Protein AF-A0A421NXM3-F1 (afdb_monomer_lite)

Radius of gyration: 13.38 Å; chains: 1; bounding box: 28×26×32 Å

pLDDT: mean 92.51, std 13.3, range [35.34, 98.81]

Organism: NCBI:txid69896

Secondary structure (DSSP, 8-state):
-----TTEEEEE-TTSSSEEEEEEE-TTT--EEEEEEE-TTS-EEEEEEE-TTT--EEEEEEE-TTS-EEEEEE-

Sequence (75 aa):
MQKAKEYQTTTYQSDGKTINFIEDFDPSTGELVKTTFYRSDGTIKSIIEFNPTTRKLVKQTFYRSDGTIIDIFNF

Structure (mmCIF, N/CA/C/O backbone):
data_AF-A0A421NXM3-F1
#
_entry.id   AF-A0A421NXM3-F1
#
loop_
_atom_site.group_PDB
_atom_site.id
_atom_site.type_symbol
_atom_site.label_atom_id
_atom_site.label_alt_id
_atom_site.label_comp_id
_atom_site.label_asym_id
_atom_site.label_entity_id
_atom_site.label_seq_id
_atom_site.pdbx_PDB_ins_code
_atom_site.Cartn_x
_atom_site.Cartn_y
_atom_site.Cartn_z
_atom_site.occupancy
_atom_site.B_iso_or_equiv
_atom_site.auth_seq_id
_atom_site.auth_comp_id
_atom_site.auth_asym_id
_atom_site.auth_atom_id
_atom_site.pdbx_PDB_model_num
ATOM 1 N N . MET A 1 1 ? 10.657 -11.762 18.083 1.00 39.50 1 MET A N 1
ATOM 2 C CA . MET A 1 1 ? 9.376 -11.814 17.346 1.00 39.50 1 MET A CA 1
ATOM 3 C C . MET A 1 1 ? 9.119 -10.420 16.809 1.00 39.50 1 MET A C 1
ATOM 5 O O . MET A 1 1 ? 9.167 -9.471 17.581 1.00 39.50 1 MET A O 1
ATOM 9 N N . GLN A 1 2 ? 9.031 -10.284 15.489 1.00 35.34 2 GLN A N 1
ATOM 10 C CA . GLN A 1 2 ? 8.963 -9.002 14.791 1.00 35.34 2 GLN A CA 1
ATOM 11 C C . GLN A 1 2 ? 7.648 -8.312 15.175 1.00 35.34 2 GLN A C 1
ATOM 13 O O . GLN A 1 2 ? 6.578 -8.819 14.855 1.00 35.34 2 GLN A O 1
ATOM 18 N N . LYS A 1 3 ? 7.719 -7.224 15.954 1.00 46.41 3 LYS A N 1
ATOM 19 C CA . LYS A 1 3 ? 6.536 -6.435 16.314 1.00 46.41 3 LYS A CA 1
ATOM 20 C C . LYS A 1 3 ? 5.938 -5.891 15.017 1.00 46.41 3 LYS A C 1
ATOM 22 O O . LYS A 1 3 ? 6.564 -5.049 14.376 1.00 46.41 3 LYS A O 1
ATOM 27 N N . ALA A 1 4 ? 4.756 -6.371 14.634 1.00 51.94 4 ALA A N 1
ATOM 28 C CA . ALA A 1 4 ? 3.893 -5.625 13.735 1.00 51.94 4 ALA A CA 1
ATOM 29 C C . ALA A 1 4 ? 3.762 -4.215 14.324 1.00 51.94 4 ALA A C 1
ATOM 31 O O . ALA A 1 4 ? 3.464 -4.046 15.507 1.00 51.94 4 ALA A O 1
ATOM 32 N N . LYS A 1 5 ? 4.099 -3.207 13.529 1.00 54.12 5 LYS A N 1
ATOM 33 C CA . LYS A 1 5 ? 3.813 -1.810 13.837 1.00 54.12 5 LYS A CA 1
ATOM 34 C C . LYS A 1 5 ? 2.283 -1.759 13.943 1.00 54.12 5 LYS A C 1
ATOM 36 O O . LYS A 1 5 ? 1.644 -2.016 12.937 1.00 54.12 5 LYS A O 1
ATOM 41 N N . GLU A 1 6 ? 1.734 -1.582 15.147 1.00 73.38 6 GLU A N 1
ATOM 42 C CA . GLU A 1 6 ? 0.424 -2.083 15.651 1.00 73.38 6 GLU A CA 1
ATOM 43 C C . GLU A 1 6 ? -0.841 -1.885 14.780 1.00 73.38 6 GLU A C 1
ATOM 45 O O . GLU A 1 6 ? -1.878 -2.464 15.080 1.00 73.38 6 GLU A O 1
ATOM 50 N N . TYR A 1 7 ? -0.755 -1.141 13.679 1.00 86.75 7 TYR A N 1
ATOM 51 C CA . TYR A 1 7 ? -1.857 -0.785 12.783 1.00 86.75 7 TYR A CA 1
ATOM 52 C C . TYR A 1 7 ? -1.541 -1.092 11.316 1.00 86.75 7 TYR A C 1
ATOM 54 O O . TYR A 1 7 ? -2.059 -0.445 10.411 1.00 86.75 7 TYR A O 1
ATOM 62 N N . GLN A 1 8 ? -0.639 -2.044 11.079 1.00 93.75 8 GLN A N 1
ATOM 63 C CA . GLN A 1 8 ? -0.219 -2.438 9.745 1.00 93.75 8 GLN A CA 1
ATOM 64 C C . GLN A 1 8 ? -0.058 -3.957 9.654 1.00 93.75 8 GLN A C 1
ATOM 66 O O . GLN A 1 8 ? 0.688 -4.563 10.429 1.00 93.75 8 GLN A O 1
ATOM 71 N N . THR A 1 9 ? -0.694 -4.557 8.651 1.00 94.88 9 THR A N 1
ATOM 72 C CA . THR A 1 9 ? -0.532 -5.976 8.313 1.00 94.88 9 THR A CA 1
ATOM 73 C C . THR A 1 9 ? 0.257 -6.097 7.018 1.00 94.88 9 THR A C 1
ATOM 75 O O . THR A 1 9 ? 0.008 -5.378 6.055 1.00 94.88 9 THR A O 1
ATOM 78 N N . THR A 1 10 ? 1.235 -7.003 6.990 1.00 96.69 10 THR A N 1
ATOM 79 C CA . THR A 1 10 ? 2.010 -7.327 5.785 1.00 96.69 10 THR A CA 1
ATOM 80 C C . THR A 1 10 ? 1.714 -8.757 5.370 1.00 96.69 10 THR A C 1
ATOM 82 O O . THR A 1 10 ? 1.930 -9.687 6.147 1.00 96.69 10 THR A O 1
ATOM 85 N N . THR A 1 11 ? 1.259 -8.925 4.134 1.00 97.50 11 THR A N 1
ATOM 86 C CA . THR A 1 11 ? 0.997 -10.233 3.537 1.00 97.50 11 THR A CA 1
ATOM 87 C C . THR A 1 11 ? 2.073 -10.532 2.507 1.00 97.50 11 THR A C 1
ATOM 89 O O . THR A 1 11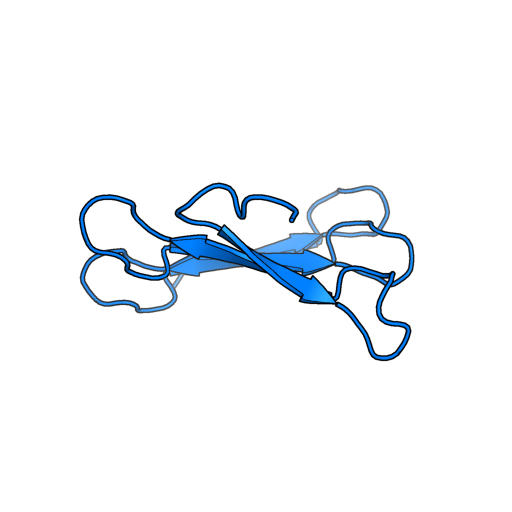 ? 2.345 -9.715 1.626 1.00 97.50 11 THR A O 1
ATOM 92 N N . TYR A 1 12 ? 2.676 -11.714 2.600 1.00 97.31 12 TYR A N 1
ATOM 93 C CA . TYR A 1 12 ? 3.717 -12.174 1.684 1.00 97.31 12 TYR A CA 1
ATOM 94 C C . TYR A 1 12 ? 3.132 -13.050 0.569 1.00 97.31 12 TYR A C 1
ATOM 96 O O . TYR A 1 12 ? 2.045 -13.614 0.701 1.00 97.31 12 TYR A O 1
ATOM 104 N N . GLN A 1 13 ? 3.851 -13.160 -0.544 1.00 96.38 13 GLN A N 1
ATOM 105 C CA . GLN A 1 13 ? 3.573 -14.127 -1.601 1.00 96.38 13 GLN A CA 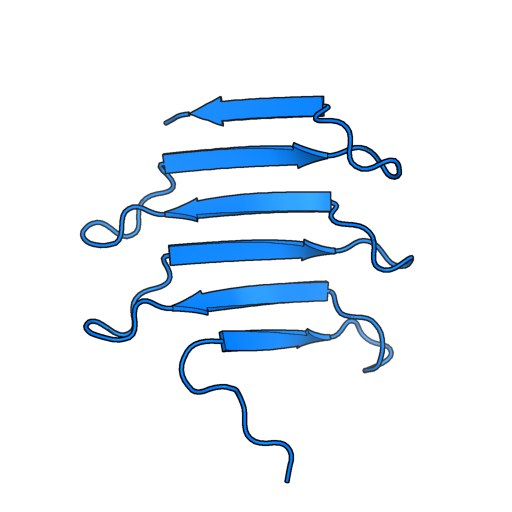1
ATOM 106 C C . GLN A 1 13 ? 3.891 -15.558 -1.126 1.00 96.38 13 GLN A C 1
ATOM 108 O O . GLN A 1 13 ? 4.367 -15.779 -0.013 1.00 96.38 13 GLN A O 1
ATOM 113 N N . SER A 1 14 ? 3.668 -16.550 -1.993 1.00 95.81 14 SER A N 1
ATOM 114 C CA . SER A 1 14 ? 3.901 -17.971 -1.688 1.00 95.81 14 SER A CA 1
ATOM 115 C C . SER A 1 14 ? 5.350 -18.318 -1.325 1.00 95.81 14 SER A C 1
ATOM 117 O O . SER A 1 14 ? 5.590 -19.359 -0.724 1.00 95.81 14 SER A O 1
ATOM 119 N N . ASP A 1 15 ? 6.315 -17.468 -1.686 1.00 95.25 15 ASP A N 1
ATOM 120 C CA . ASP A 1 15 ? 7.724 -17.618 -1.303 1.00 95.25 15 ASP A CA 1
ATOM 121 C C . ASP A 1 15 ? 8.012 -17.211 0.157 1.00 95.25 15 ASP A C 1
ATOM 123 O O . ASP A 1 15 ? 9.120 -17.439 0.647 1.00 95.25 15 ASP A O 1
ATOM 127 N N . GLY A 1 16 ? 7.039 -16.602 0.848 1.00 95.44 16 GLY A N 1
ATOM 128 C CA . GLY A 1 16 ? 7.158 -16.119 2.224 1.00 95.44 16 GLY A CA 1
ATOM 129 C C . GLY A 1 16 ? 8.155 -14.971 2.418 1.00 95.44 16 GLY A C 1
ATOM 130 O O . GLY A 1 16 ? 8.484 -14.644 3.556 1.00 95.44 16 GLY A O 1
ATOM 131 N N . LYS A 1 17 ? 8.669 -14.378 1.335 1.00 94.56 17 LYS A N 1
ATOM 132 C CA . LYS A 1 17 ? 9.719 -13.346 1.353 1.00 94.56 17 LYS A CA 1
ATOM 133 C C . LYS A 1 17 ? 9.282 -12.077 0.641 1.00 94.56 17 LYS A C 1
ATOM 135 O O . LYS A 1 17 ? 9.516 -10.979 1.139 1.00 94.56 17 LYS A O 1
ATOM 140 N N . THR A 1 18 ? 8.648 -12.222 -0.514 1.00 96.19 18 THR A N 1
ATOM 141 C CA . THR A 1 18 ? 8.194 -11.109 -1.340 1.00 96.19 18 THR A CA 1
ATOM 142 C C . THR A 1 18 ? 6.875 -10.590 -0.790 1.00 96.19 18 THR A C 1
ATOM 144 O O . THR A 1 18 ? 5.955 -11.368 -0.551 1.00 96.19 18 THR A O 1
ATOM 147 N N . ILE A 1 19 ? 6.761 -9.282 -0.572 1.00 97.81 19 ILE A N 1
ATOM 148 C CA . ILE A 1 19 ? 5.515 -8.674 -0.097 1.00 97.81 19 ILE A CA 1
ATOM 149 C C . ILE A 1 19 ? 4.492 -8.701 -1.236 1.00 97.81 19 ILE A C 1
ATOM 151 O O . ILE A 1 19 ? 4.785 -8.272 -2.346 1.00 97.81 19 ILE A O 1
ATOM 155 N N . ASN A 1 20 ? 3.290 -9.197 -0.952 1.00 97.81 20 ASN A N 1
ATOM 156 C CA . ASN A 1 20 ? 2.150 -9.132 -1.862 1.00 97.81 20 ASN A CA 1
ATOM 157 C C . ASN A 1 20 ? 1.403 -7.804 -1.669 1.00 97.81 20 ASN A C 1
ATOM 159 O O . ASN A 1 20 ? 1.236 -7.015 -2.601 1.00 97.81 20 ASN A O 1
ATOM 163 N N . PHE A 1 21 ? 0.997 -7.521 -0.431 1.00 98.38 21 PHE A N 1
ATOM 164 C CA . PHE A 1 21 ? 0.353 -6.264 -0.078 1.00 98.38 21 PHE A CA 1
ATOM 165 C C . PHE A 1 21 ? 0.556 -5.909 1.391 1.00 98.38 21 PHE A C 1
ATOM 167 O O . PHE A 1 21 ? 0.900 -6.749 2.226 1.00 98.38 21 PHE A O 1
ATOM 174 N N . ILE A 1 22 ? 0.315 -4.638 1.679 1.00 98.25 22 ILE A N 1
ATOM 175 C CA . ILE A 1 22 ? 0.293 -4.062 3.015 1.00 98.25 22 ILE A CA 1
ATOM 176 C C . ILE A 1 22 ? -1.069 -3.415 3.232 1.00 98.25 22 ILE A C 1
ATOM 178 O O . ILE A 1 22 ? -1.540 -2.683 2.364 1.00 98.25 22 ILE A O 1
ATOM 182 N N . GLU A 1 23 ? -1.664 -3.659 4.390 1.00 97.38 23 GLU A N 1
ATOM 183 C CA . GLU A 1 23 ? -2.883 -3.000 4.854 1.00 97.38 23 GLU A CA 1
ATOM 184 C C . GLU A 1 23 ? -2.550 -2.066 6.011 1.00 97.38 23 GLU A C 1
ATOM 186 O O . GLU A 1 23 ? -1.887 -2.488 6.959 1.00 97.38 23 GLU A O 1
ATOM 191 N N . ASP A 1 24 ? -3.019 -0.823 5.928 1.00 96.56 24 ASP A N 1
ATOM 192 C CA . ASP A 1 24 ? -2.937 0.168 6.998 1.00 96.56 24 ASP A CA 1
ATOM 193 C C . ASP A 1 24 ? -4.324 0.374 7.614 1.00 96.56 24 ASP A C 1
ATOM 195 O O . ASP A 1 24 ? -5.324 0.545 6.902 1.00 96.56 24 ASP A O 1
ATOM 199 N N . PHE A 1 25 ? -4.365 0.409 8.942 1.00 94.25 25 PHE A N 1
ATOM 200 C CA . PHE A 1 25 ? -5.581 0.541 9.733 1.00 94.25 25 PHE A CA 1
ATOM 201 C C . PHE A 1 25 ? -5.587 1.866 10.501 1.00 94.25 25 PHE A C 1
ATOM 203 O O . PHE A 1 25 ? -4.545 2.359 10.939 1.00 94.25 25 PHE A O 1
ATOM 210 N N . 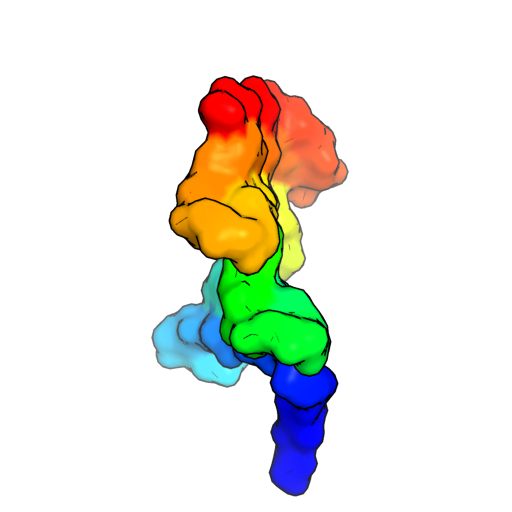ASP A 1 26 ? -6.766 2.455 10.670 1.00 91.88 26 ASP A N 1
ATOM 211 C CA . ASP A 1 26 ? -6.962 3.604 11.545 1.00 91.88 26 ASP A CA 1
ATOM 212 C C . ASP A 1 26 ? -6.702 3.182 13.003 1.00 91.88 26 ASP A C 1
ATOM 214 O O . ASP A 1 26 ? -7.294 2.209 13.473 1.00 91.88 26 ASP A O 1
ATOM 218 N N . PRO A 1 27 ? -5.837 3.885 13.751 1.00 88.31 27 PRO A N 1
ATOM 219 C CA . PRO A 1 27 ? -5.464 3.466 15.098 1.00 88.31 27 PRO A CA 1
ATOM 220 C C . PRO A 1 27 ? -6.556 3.678 16.148 1.00 88.31 27 PRO A C 1
ATOM 222 O O . PRO A 1 27 ? -6.506 3.071 17.216 1.00 88.31 27 PRO A O 1
ATOM 225 N N . SER A 1 28 ? -7.526 4.549 15.876 1.00 89.44 28 SER A N 1
ATOM 226 C CA . SER A 1 28 ? -8.629 4.848 16.788 1.00 89.44 28 SER A CA 1
ATOM 227 C C . SER A 1 28 ? -9.806 3.893 16.613 1.00 89.44 28 SER A C 1
ATOM 229 O O . SER A 1 28 ? -10.456 3.546 17.599 1.00 89.44 28 SER A O 1
ATOM 231 N N . THR A 1 29 ? -10.067 3.444 15.383 1.00 90.00 29 THR A N 1
ATOM 232 C CA . THR A 1 29 ? -11.216 2.582 15.064 1.00 90.00 29 THR A CA 1
ATOM 233 C C . THR A 1 29 ? -10.830 1.142 14.725 1.00 90.00 29 THR A C 1
ATOM 235 O O . THR A 1 29 ? -11.674 0.255 14.812 1.00 90.00 29 THR A O 1
ATOM 238 N N . GLY A 1 30 ? -9.570 0.887 14.362 1.00 90.31 30 GLY A N 1
ATOM 239 C CA . GLY A 1 30 ? -9.099 -0.407 13.859 1.00 90.31 30 GLY A CA 1
ATOM 240 C C . GLY A 1 30 ? -9.538 -0.706 12.423 1.00 90.31 30 GLY A C 1
ATOM 241 O O . GLY A 1 30 ? -9.406 -1.839 11.966 1.00 90.31 30 GLY A O 1
ATOM 242 N N . GLU A 1 31 ? -10.084 0.281 11.712 1.00 92.94 31 GLU A N 1
ATOM 243 C CA . GLU A 1 31 ? -10.672 0.094 10.386 1.00 92.94 31 GLU A CA 1
ATOM 244 C C . GLU A 1 31 ? -9.649 0.206 9.266 1.00 92.94 31 GLU A C 1
ATOM 246 O O . GLU A 1 31 ? -8.744 1.034 9.324 1.00 92.94 31 GLU A O 1
ATOM 251 N N . LEU A 1 32 ? -9.819 -0.584 8.204 1.00 94.50 32 LEU A N 1
ATOM 252 C CA . LEU A 1 32 ? -8.961 -0.506 7.024 1.00 94.50 32 LEU A CA 1
ATOM 253 C C . LEU A 1 32 ? -9.116 0.860 6.344 1.00 94.50 32 LEU A C 1
ATOM 255 O O . LEU A 1 32 ? -10.213 1.228 5.920 1.00 94.50 32 LEU A O 1
ATOM 259 N N . VAL A 1 33 ? -8.007 1.580 6.186 1.00 97.19 33 VAL A N 1
ATOM 260 C CA . VAL A 1 33 ? -7.978 2.884 5.500 1.00 97.19 33 VAL A CA 1
ATOM 261 C C . VAL A 1 33 ? -7.211 2.837 4.190 1.00 97.19 33 VAL A C 1
ATOM 263 O O . VAL A 1 33 ? -7.463 3.653 3.298 1.00 97.19 33 VAL A O 1
ATOM 266 N N . LYS A 1 34 ? -6.287 1.883 4.040 1.00 98.19 34 LYS A N 1
ATOM 267 C CA . LYS A 1 34 ? -5.458 1.778 2.842 1.00 98.19 34 LYS A CA 1
ATOM 268 C C . LYS A 1 34 ? -4.946 0.367 2.611 1.00 98.19 34 LYS A C 1
ATOM 270 O O . LYS A 1 34 ? -4.545 -0.312 3.550 1.00 98.19 34 LYS A O 1
ATOM 275 N N . THR A 1 35 ? -4.855 -0.016 1.343 1.00 98.44 35 THR A N 1
ATOM 276 C CA . THR A 1 35 ? -4.102 -1.197 0.914 1.00 98.44 35 THR A CA 1
ATOM 277 C C . THR A 1 35 ? -3.105 -0.814 -0.172 1.00 98.44 35 THR A C 1
ATOM 279 O O . THR A 1 35 ? -3.476 -0.228 -1.191 1.00 98.44 35 THR A O 1
ATOM 282 N N . THR A 1 36 ? -1.837 -1.171 0.019 1.00 98.69 36 THR A N 1
ATOM 283 C CA . THR A 1 36 ? -0.765 -0.994 -0.967 1.00 98.69 36 THR A CA 1
ATOM 284 C C . THR A 1 36 ? -0.378 -2.350 -1.539 1.00 98.69 36 THR A C 1
ATOM 286 O O . THR A 1 36 ? 0.089 -3.218 -0.806 1.00 98.69 36 THR A O 1
ATOM 289 N N . PHE A 1 37 ? -0.554 -2.531 -2.846 1.00 98.69 37 PHE A N 1
ATOM 290 C CA . PHE A 1 37 ? -0.188 -3.754 -3.560 1.00 98.69 37 PHE A CA 1
ATOM 291 C C . PHE A 1 37 ? 1.172 -3.602 -4.223 1.00 98.69 37 PHE A C 1
ATOM 293 O O . PHE A 1 37 ? 1.450 -2.576 -4.853 1.00 98.69 37 PHE A O 1
ATOM 300 N N . TYR A 1 38 ? 1.979 -4.652 -4.150 1.00 98.44 38 TYR A N 1
ATOM 301 C CA . TYR A 1 38 ? 3.333 -4.683 -4.686 1.00 98.44 38 TYR A CA 1
ATOM 302 C C . TYR A 1 38 ? 3.445 -5.658 -5.858 1.00 98.44 38 TYR A C 1
ATOM 304 O O . TYR A 1 38 ? 2.648 -6.583 -6.023 1.00 98.44 38 TYR A O 1
ATOM 312 N N . ARG A 1 39 ? 4.428 -5.411 -6.720 1.00 98.12 39 ARG A N 1
ATOM 313 C CA . ARG A 1 39 ? 4.897 -6.361 -7.730 1.00 98.12 39 ARG A CA 1
ATOM 314 C C . ARG A 1 39 ? 5.975 -7.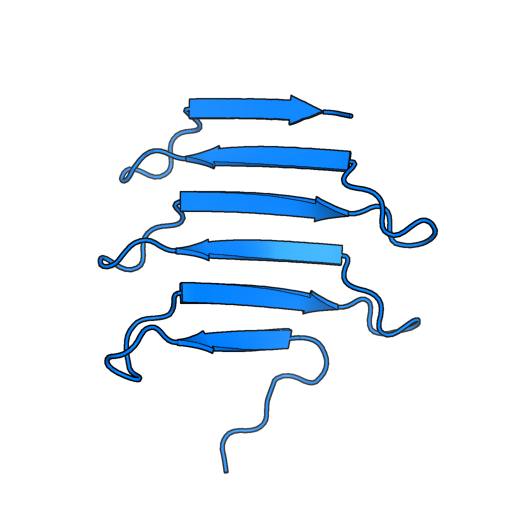264 -7.135 1.00 98.12 39 ARG A C 1
ATOM 316 O O . ARG A 1 39 ? 6.528 -6.980 -6.077 1.00 98.12 39 ARG A O 1
ATOM 323 N N . SER A 1 40 ? 6.342 -8.304 -7.880 1.00 96.38 40 SER A N 1
ATOM 324 C CA . SER A 1 40 ? 7.426 -9.217 -7.506 1.00 96.38 40 SER A CA 1
ATOM 325 C C . SER A 1 40 ? 8.794 -8.539 -7.363 1.00 96.38 40 SER A C 1
ATOM 327 O O . SER A 1 40 ? 9.649 -9.052 -6.654 1.00 96.38 40 SER A O 1
ATOM 329 N N . ASP A 1 41 ? 9.012 -7.401 -8.030 1.00 96.00 41 ASP A N 1
ATOM 330 C CA . ASP A 1 41 ? 10.236 -6.595 -7.921 1.00 96.00 41 ASP A CA 1
ATOM 331 C C . ASP A 1 41 ? 10.216 -5.607 -6.735 1.00 96.00 41 ASP A C 1
ATOM 333 O O . ASP A 1 41 ? 11.161 -4.846 -6.545 1.00 96.00 41 ASP A O 1
ATOM 337 N N . GLY A 1 42 ? 9.144 -5.607 -5.934 1.00 96.00 42 GLY A N 1
ATOM 338 C CA . GLY A 1 42 ? 8.963 -4.711 -4.793 1.00 96.00 42 GLY A CA 1
ATOM 339 C C . GLY A 1 42 ? 8.451 -3.314 -5.152 1.00 96.00 42 GLY A C 1
ATOM 340 O O . GLY A 1 42 ? 8.243 -2.500 -4.252 1.00 96.00 42 GLY A O 1
ATOM 341 N N . THR A 1 43 ? 8.200 -3.010 -6.429 1.00 97.94 43 THR A N 1
ATOM 342 C CA . THR A 1 43 ? 7.582 -1.735 -6.826 1.00 97.94 43 THR A CA 1
ATOM 343 C C . THR A 1 43 ? 6.083 -1.728 -6.525 1.00 97.94 43 THR A C 1
ATOM 345 O O . THR A 1 43 ? 5.416 -2.764 -6.542 1.00 97.94 43 THR A O 1
ATOM 348 N N . ILE A 1 44 ? 5.519 -0.545 -6.269 1.00 98.56 44 ILE A N 1
ATOM 349 C CA . ILE A 1 44 ? 4.082 -0.397 -6.007 1.00 98.56 44 ILE A CA 1
ATOM 350 C C . ILE A 1 44 ? 3.308 -0.613 -7.306 1.00 98.56 44 ILE A C 1
ATOM 352 O O . ILE A 1 44 ? 3.530 0.071 -8.305 1.00 98.56 44 ILE A O 1
ATOM 356 N N . LYS A 1 45 ? 2.364 -1.553 -7.284 1.00 98.62 45 LYS A N 1
ATOM 357 C CA . LYS A 1 45 ? 1.418 -1.807 -8.374 1.00 98.62 45 LYS A CA 1
ATOM 358 C C . LYS A 1 45 ? 0.231 -0.853 -8.307 1.00 98.62 45 LYS A C 1
ATOM 360 O O . LYS A 1 45 ? -0.126 -0.235 -9.310 1.00 98.62 45 LYS A O 1
ATOM 365 N N . SER A 1 46 ? -0.382 -0.749 -7.133 1.00 98.75 46 SER A N 1
ATOM 366 C CA . SER A 1 46 ? -1.558 0.087 -6.908 1.00 98.75 46 SER A CA 1
ATOM 367 C C . SER A 1 46 ? -1.753 0.406 -5.434 1.00 98.75 46 SER A C 1
ATOM 369 O O . SER A 1 46 ? -1.361 -0.380 -4.571 1.00 98.75 46 SER A O 1
ATOM 371 N N . ILE A 1 47 ? -2.425 1.519 -5.163 1.00 98.81 47 ILE A N 1
ATOM 372 C CA . ILE A 1 47 ? -2.883 1.908 -3.829 1.00 98.81 47 ILE A CA 1
ATOM 373 C C . ILE A 1 47 ? -4.400 2.048 -3.864 1.00 98.81 47 ILE A C 1
ATOM 375 O O . ILE A 1 47 ? -4.948 2.660 -4.782 1.00 98.81 47 ILE A O 1
ATOM 379 N N . ILE A 1 48 ? -5.055 1.474 -2.863 1.00 98.69 48 ILE A N 1
ATOM 380 C CA . ILE A 1 48 ? -6.492 1.561 -2.631 1.00 98.69 48 ILE A CA 1
ATOM 381 C C . ILE A 1 48 ? -6.711 2.333 -1.331 1.00 98.69 48 ILE A C 1
ATOM 383 O O . ILE A 1 48 ? -6.094 1.997 -0.323 1.00 98.69 48 ILE A O 1
ATOM 387 N N . GLU A 1 49 ? -7.562 3.355 -1.354 1.00 98.56 49 GLU A N 1
ATOM 388 C CA . GLU A 1 49 ? -7.919 4.175 -0.193 1.00 98.56 49 GLU A CA 1
ATOM 389 C C . GLU A 1 49 ? -9.408 3.990 0.135 1.00 98.56 49 GLU A C 1
ATOM 391 O O . GLU A 1 49 ? -10.260 3.961 -0.764 1.00 98.56 49 GLU A O 1
ATOM 396 N N . PHE A 1 50 ? -9.723 3.892 1.425 1.00 97.88 50 PHE A N 1
ATOM 397 C CA . PHE A 1 50 ? -11.072 3.648 1.930 1.00 97.88 50 PHE A CA 1
ATOM 398 C C . PHE A 1 50 ? -11.550 4.802 2.810 1.00 97.88 50 PHE 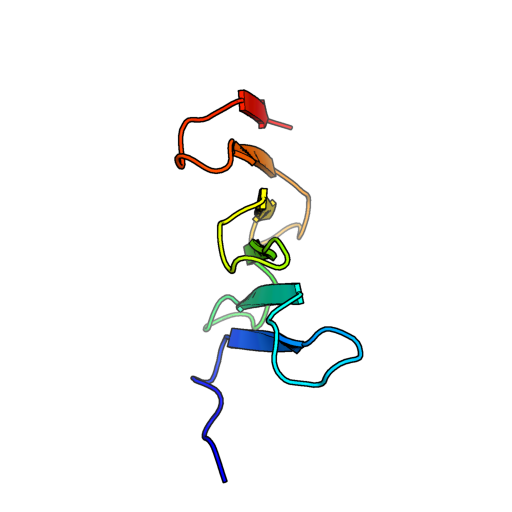A C 1
ATOM 400 O O . PHE A 1 50 ? -10.775 5.437 3.524 1.00 97.88 50 PHE A O 1
ATOM 407 N N . ASN A 1 51 ? -12.855 5.062 2.788 1.00 95.50 51 ASN A N 1
ATOM 408 C CA . ASN A 1 51 ? -13.481 5.965 3.740 1.00 95.50 51 ASN A CA 1
ATOM 409 C C . ASN A 1 51 ? -13.435 5.330 5.146 1.00 95.50 51 ASN A C 1
ATOM 411 O O . ASN A 1 51 ? -13.997 4.246 5.318 1.00 95.50 51 ASN A O 1
ATOM 415 N N . PRO A 1 52 ? -12.859 5.997 6.161 1.00 86.56 52 PRO A N 1
ATOM 416 C CA . PRO A 1 52 ? -12.630 5.398 7.480 1.00 86.56 52 PRO A CA 1
ATOM 417 C C . PRO A 1 52 ? -13.920 5.091 8.255 1.00 86.56 52 PRO A C 1
ATOM 419 O O . PRO A 1 52 ? -13.906 4.298 9.189 1.00 86.56 52 PRO A O 1
ATOM 422 N N . THR A 1 53 ? -15.049 5.703 7.884 1.00 89.62 53 THR A N 1
ATOM 423 C CA . THR A 1 53 ? -16.336 5.509 8.567 1.00 89.62 53 THR A CA 1
ATOM 424 C C . THR A 1 53 ? -17.205 4.467 7.869 1.00 89.62 53 THR A C 1
ATOM 426 O O . THR A 1 53 ? -17.808 3.618 8.514 1.00 89.62 53 THR A O 1
ATOM 429 N N . THR A 1 54 ? -17.297 4.529 6.540 1.00 94.69 54 THR A N 1
ATOM 430 C CA . THR A 1 54 ? -18.179 3.651 5.748 1.00 94.69 54 THR A CA 1
ATOM 431 C C . THR A 1 54 ? -17.472 2.412 5.209 1.00 94.69 54 THR A C 1
ATOM 433 O O . THR A 1 54 ? -18.141 1.522 4.686 1.00 94.69 54 THR A O 1
ATOM 436 N N . ARG A 1 55 ? -16.134 2.368 5.297 1.00 92.31 55 ARG A N 1
ATOM 437 C CA . ARG A 1 55 ? -15.251 1.331 4.734 1.00 92.31 55 ARG A CA 1
ATOM 438 C C . ARG A 1 55 ? -15.384 1.151 3.220 1.00 92.31 55 ARG A C 1
ATOM 440 O O . ARG A 1 55 ? -14.937 0.154 2.659 1.00 92.31 55 ARG A O 1
ATOM 447 N N . LYS A 1 56 ? -16.026 2.100 2.538 1.00 96.62 56 LYS A N 1
ATOM 448 C CA . LYS A 1 56 ? -16.173 2.073 1.084 1.00 96.62 56 LYS A CA 1
ATOM 449 C C . LYS A 1 56 ? -14.887 2.533 0.423 1.00 96.62 56 LYS A C 1
ATOM 451 O O . LYS A 1 56 ? -14.225 3.444 0.916 1.00 96.62 56 LYS A O 1
ATOM 456 N N . LEU A 1 57 ? -14.578 1.920 -0.713 1.00 97.19 57 LEU A N 1
ATOM 457 C CA . LEU A 1 57 ? -13.560 2.401 -1.634 1.00 97.19 57 LEU A CA 1
ATOM 458 C C . LEU A 1 57 ? -13.862 3.856 -2.007 1.00 97.19 57 LEU A C 1
ATOM 460 O O . LEU A 1 57 ? -14.974 4.141 -2.443 1.00 97.19 57 LEU A O 1
ATOM 464 N N . VAL A 1 58 ? -12.890 4.751 -1.841 1.00 98.38 58 VAL A N 1
ATOM 465 C CA . VAL A 1 58 ? -13.012 6.157 -2.275 1.00 98.38 58 VAL A CA 1
ATOM 466 C C . VAL A 1 58 ? -12.068 6.486 -3.413 1.00 98.38 58 VAL A C 1
ATOM 468 O O . VAL A 1 58 ? -12.355 7.366 -4.222 1.00 98.38 58 VAL A O 1
ATOM 471 N N . LYS A 1 59 ? -10.939 5.778 -3.494 1.00 98.62 59 LYS A N 1
ATOM 472 C CA . LYS A 1 59 ? -9.933 6.048 -4.507 1.00 98.62 59 LYS A CA 1
ATOM 473 C C . LYS A 1 59 ? -9.064 4.836 -4.783 1.00 98.62 59 LYS A C 1
ATOM 475 O O . LYS A 1 59 ? -8.708 4.085 -3.876 1.00 98.62 59 LYS A O 1
ATOM 480 N N . GLN A 1 60 ? -8.666 4.693 -6.038 1.00 98.69 60 GLN A N 1
ATOM 481 C CA . GLN A 1 60 ? -7.673 3.721 -6.465 1.00 98.69 60 GLN A CA 1
ATOM 482 C C . GLN A 1 60 ? -6.681 4.374 -7.423 1.00 98.69 60 GLN A C 1
ATOM 484 O O . GLN A 1 60 ? -7.077 5.007 -8.397 1.00 98.69 60 GLN A O 1
ATOM 489 N N . THR A 1 61 ? -5.388 4.209 -7.148 1.00 98.81 61 THR A N 1
ATOM 490 C CA . THR A 1 61 ? -4.297 4.713 -7.992 1.00 98.81 61 THR A CA 1
ATOM 491 C C . THR A 1 61 ? -3.466 3.548 -8.506 1.00 98.81 61 THR A C 1
ATOM 493 O O . THR A 1 61 ? -3.036 2.706 -7.715 1.00 98.81 61 THR A O 1
ATOM 496 N N . PHE A 1 62 ? -3.215 3.506 -9.811 1.00 98.75 62 PHE A N 1
ATOM 497 C CA . PHE A 1 62 ? -2.337 2.528 -10.452 1.00 98.75 62 PHE A CA 1
ATOM 498 C C . PHE A 1 62 ? -1.024 3.186 -10.852 1.00 98.75 62 PHE A C 1
ATOM 500 O O . PHE A 1 62 ? -1.015 4.305 -11.359 1.00 98.75 62 PHE A O 1
ATOM 507 N N . TYR A 1 63 ? 0.080 2.474 -10.662 1.00 98.62 63 TYR A N 1
ATOM 508 C CA . TYR A 1 63 ? 1.423 2.982 -10.939 1.00 98.62 63 TYR A CA 1
ATOM 509 C C . TYR A 1 63 ? 2.104 2.129 -12.002 1.00 98.62 63 TYR A C 1
ATOM 511 O O . TYR A 1 63 ? 1.817 0.939 -12.109 1.00 98.62 63 TYR A O 1
ATOM 519 N N . ARG A 1 64 ? 3.031 2.700 -12.770 1.00 98.06 64 ARG A N 1
ATOM 520 C CA . ARG A 1 64 ? 4.020 1.961 -13.570 1.00 98.06 64 ARG A CA 1
ATOM 521 C C . ARG A 1 64 ? 5.148 1.461 -12.664 1.00 98.06 64 ARG A C 1
ATOM 523 O O . ARG A 1 64 ? 5.210 1.802 -11.484 1.00 98.06 64 ARG A O 1
ATOM 530 N N . SER A 1 65 ? 6.042 0.640 -13.210 1.00 96.25 65 SER A N 1
ATOM 531 C CA . SER A 1 65 ? 7.239 0.177 -12.491 1.00 96.25 65 SER A CA 1
ATOM 532 C C . SER A 1 65 ? 8.205 1.315 -12.139 1.00 96.25 65 SER A C 1
ATOM 534 O O . SER A 1 65 ? 8.898 1.221 -11.135 1.00 96.25 65 SER A O 1
ATOM 536 N N . ASP A 1 66 ? 8.217 2.409 -12.909 1.00 96.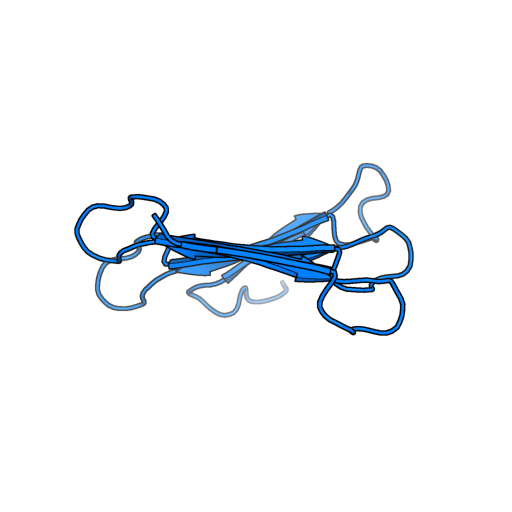81 66 ASP A N 1
ATOM 537 C CA . ASP A 1 66 ? 9.005 3.619 -12.622 1.00 96.81 66 ASP A CA 1
ATOM 538 C C . ASP A 1 66 ? 8.367 4.543 -11.563 1.00 96.81 66 ASP A C 1
ATOM 540 O O . ASP A 1 66 ? 8.910 5.599 -11.246 1.00 96.81 66 ASP A O 1
ATOM 544 N N . GLY A 1 67 ? 7.208 4.160 -11.014 1.00 96.56 67 GLY A N 1
ATOM 545 C CA . GLY A 1 67 ? 6.472 4.937 -10.018 1.00 96.56 67 GLY A CA 1
ATOM 546 C C . GLY A 1 67 ? 5.589 6.047 -10.593 1.00 96.56 67 GLY A C 1
ATOM 547 O O . GLY A 1 67 ? 4.888 6.709 -9.827 1.00 96.56 67 GLY A O 1
ATOM 548 N N . THR A 1 68 ? 5.553 6.252 -11.914 1.00 98.25 68 THR A N 1
ATOM 549 C CA . THR A 1 68 ? 4.602 7.191 -12.529 1.00 98.25 68 THR A CA 1
ATOM 550 C C . THR A 1 68 ? 3.177 6.660 -12.442 1.00 98.25 68 THR A C 1
ATOM 552 O O . THR A 1 68 ? 2.936 5.453 -12.482 1.00 98.25 68 THR A O 1
ATOM 555 N N . ILE A 1 69 ? 2.204 7.561 -12.337 1.00 98.44 69 ILE A N 1
ATOM 556 C CA . ILE A 1 69 ? 0.791 7.182 -12.292 1.00 98.44 69 ILE A CA 1
ATOM 557 C C . ILE A 1 69 ? 0.339 6.747 -13.691 1.00 98.44 69 ILE A C 1
ATOM 559 O O . ILE A 1 69 ? 0.625 7.405 -14.697 1.00 98.44 69 ILE A O 1
ATOM 563 N N . ILE A 1 70 ? -0.345 5.608 -13.746 1.00 98.25 70 ILE A N 1
ATOM 564 C CA . ILE A 1 70 ? -1.066 5.143 -14.931 1.00 98.25 70 ILE A CA 1
ATOM 565 C C . ILE A 1 70 ? -2.445 5.789 -14.931 1.00 98.25 70 ILE A C 1
ATOM 567 O O . ILE A 1 70 ? -2.746 6.536 -15.850 1.00 98.25 70 ILE A O 1
ATOM 571 N N . ASP A 1 71 ? -3.219 5.544 -13.871 1.00 98.50 71 ASP A N 1
ATOM 572 C CA . ASP A 1 71 ? -4.612 5.967 -13.745 1.00 98.50 71 ASP A CA 1
ATOM 573 C C . ASP A 1 71 ? -4.986 6.244 -12.285 1.00 98.50 71 ASP A C 1
ATOM 575 O O . ASP A 1 71 ? -4.401 5.677 -11.351 1.00 98.50 71 ASP A O 1
ATOM 579 N N . ILE A 1 72 ? -6.004 7.088 -12.107 1.00 98.62 72 ILE A N 1
ATOM 580 C CA . ILE A 1 72 ? -6.648 7.376 -10.823 1.00 98.62 72 ILE A CA 1
ATOM 581 C C . ILE A 1 72 ? -8.161 7.266 -11.006 1.00 98.62 72 ILE A C 1
ATOM 583 O O . ILE A 1 72 ? -8.738 7.958 -11.843 1.00 98.62 72 ILE A O 1
ATOM 587 N N . PHE A 1 73 ? -8.802 6.454 -10.174 1.00 98.50 73 PHE A N 1
ATOM 588 C CA . PHE A 1 73 ? -10.255 6.357 -10.072 1.00 98.50 73 PHE A CA 1
ATOM 589 C C . PHE A 1 73 ? -10.698 6.922 -8.726 1.00 98.50 73 PHE A C 1
ATOM 591 O O . PHE A 1 73 ? -10.127 6.557 -7.700 1.00 98.50 73 PHE A O 1
ATOM 598 N N . ASN A 1 74 ? -11.708 7.793 -8.737 1.00 98.00 74 ASN A N 1
ATOM 599 C CA . ASN A 1 74 ? -12.385 8.294 -7.540 1.00 98.00 74 ASN A CA 1
ATOM 600 C C . ASN A 1 74 ? -13.842 7.816 -7.577 1.00 98.00 74 ASN A C 1
ATOM 602 O O . ASN A 1 74 ? -14.421 7.754 -8.665 1.00 98.00 74 ASN A O 1
ATOM 606 N N . PHE A 1 75 ? -14.402 7.477 -6.418 1.00 94.69 75 PHE A N 1
ATOM 607 C CA . PHE A 1 75 ? -15.714 6.836 -6.275 1.00 94.69 75 PHE A CA 1
ATOM 608 C C . PHE A 1 75 ? -16.653 7.637 -5.374 1.00 94.69 75 PHE A C 1
ATOM 610 O O . PHE A 1 75 ? -16.149 8.325 -4.455 1.00 94.69 75 PHE A O 1
#

InterPro domains:
  IPR021348 Domiain of unknown function DUF2963 [PF11178] (5-36)
  IPR021348 Domiain of unknown function DUF2963 [PF11178] (38-72)

Foldseek 3Di:
DDDDPPFKDWDADPVNPHTQKMWGADPVPSATAKIWGADSVRATQKMWGADNPPRDTAKIWGADSVRHTPDIDGD